Protein AF-A0AAE5S2A8-F1 (afdb_monomer_lite)

Organism: Pseudomonas syringae pv. syringae (NCBI:txid321)

pLDDT: mean 94.07, std 8.87, range [54.5, 98.25]

Secondary structure (DSSP, 8-state):
----HHHHHHHHHHHHHTSHHHHHHHHT--HHHHHHHHHHHHHHHTS--S-----

Sequence (55 aa):
MNVTLRQLRVFLAVARAHSFSRAGDTIGLTQPAVSRSISELEGELGLKLLDRTTR

InterPro domains:
  IPR000847 LysR, HTH, N-terminal domain [PF00126] (5-55)
  IPR000847 LysR, HTH, N-terminal domain [PR00039] (20-31)
  IPR000847 LysR, HTH, N-terminal domain [PR00039] (31-41)
  IPR000847 LysR, HTH, N-terminal domain [PR00039] (41-52)
  IPR000847 LysR, HTH, N-terminal domain [PS50931] (3-55)
  IPR036388 Winged helix-like DNA-binding domain superfamily [G3DSA:1.10.10.10] (1-55)
  IPR036390 Winged helix DNA-binding domain superfamily [SSF46785] (2-55)
  IPR050950 HTH-type LysR transcriptional regulators [PTHR30419] (1-55)

Foldseek 3Di:
DPQDPVLVLLLVLCVVVVDLCNSCVVVVHHSVVSVVSQVVNCVVVVHHPDDPDDD

Radius of gyration: 10.43 Å; chains: 1; bounding box: 23×25×25 Å

Structure (mmCIF, N/CA/C/O backbone):
data_AF-A0AAE5S2A8-F1
#
_entry.id   AF-A0AAE5S2A8-F1
#
loop_
_atom_site.group_PDB
_atom_site.id
_atom_site.type_symbol
_atom_site.label_atom_id
_atom_site.label_alt_id
_atom_site.label_comp_id
_atom_site.label_asym_id
_atom_site.label_entity_id
_atom_site.label_seq_id
_atom_site.pdbx_PDB_ins_code
_atom_site.Cartn_x
_atom_site.Cartn_y
_atom_site.Cartn_z
_atom_site.occupancy
_atom_site.B_iso_or_equiv
_atom_site.auth_seq_id
_atom_site.auth_comp_id
_atom_site.auth_asym_id
_atom_site.auth_atom_id
_atom_site.pdbx_PDB_model_num
ATOM 1 N N . MET A 1 1 ? -12.379 8.852 9.371 1.00 68.31 1 MET A N 1
ATOM 2 C CA . MET A 1 1 ? -12.229 8.005 8.173 1.00 68.31 1 MET A CA 1
ATOM 3 C C . MET A 1 1 ? -12.032 8.891 6.957 1.00 68.31 1 MET A C 1
ATOM 5 O O . MET A 1 1 ? -12.993 9.248 6.283 1.00 68.31 1 MET A O 1
ATOM 9 N N . ASN A 1 2 ? -10.784 9.263 6.704 1.00 89.50 2 ASN A N 1
ATOM 10 C CA . ASN A 1 2 ? -10.338 9.950 5.499 1.00 89.50 2 ASN A CA 1
ATOM 11 C C . ASN A 1 2 ? -9.652 8.941 4.560 1.00 89.50 2 ASN A C 1
ATOM 13 O O . ASN A 1 2 ? -8.464 9.035 4.257 1.00 89.50 2 ASN A O 1
ATOM 17 N N . VAL A 1 3 ? -10.404 7.915 4.151 1.00 95.31 3 VAL A N 1
ATOM 18 C CA . VAL A 1 3 ? -9.910 6.846 3.275 1.00 95.31 3 VAL A CA 1
ATOM 19 C C . VAL A 1 3 ? -10.076 7.257 1.817 1.00 95.31 3 VAL A C 1
ATOM 21 O O . VAL A 1 3 ? -11.162 7.639 1.384 1.00 95.31 3 VAL A O 1
ATOM 24 N N . THR A 1 4 ? -9.008 7.126 1.032 1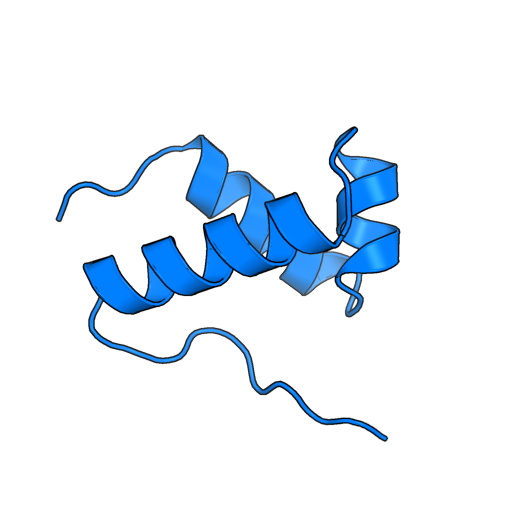.00 96.62 4 THR A N 1
ATOM 25 C CA . THR A 1 4 ? -9.022 7.458 -0.398 1.00 96.62 4 THR A CA 1
ATOM 26 C C . THR A 1 4 ? -9.143 6.215 -1.279 1.00 96.62 4 THR A C 1
ATOM 28 O O . THR A 1 4 ? -8.604 5.147 -0.981 1.00 96.62 4 THR A O 1
ATOM 31 N N . LEU A 1 5 ? -9.765 6.363 -2.454 1.00 96.56 5 LEU A N 1
ATOM 32 C CA . LEU A 1 5 ? -9.825 5.287 -3.453 1.00 96.56 5 LEU A CA 1
ATOM 33 C C . LEU A 1 5 ? -8.425 4.845 -3.914 1.00 96.56 5 LEU A C 1
ATOM 35 O O . LEU A 1 5 ? -8.211 3.680 -4.246 1.00 96.56 5 LEU A O 1
ATOM 39 N N . ARG A 1 6 ? -7.451 5.765 -3.908 1.00 95.94 6 ARG A N 1
ATOM 40 C CA . ARG A 1 6 ? -6.048 5.453 -4.203 1.00 95.94 6 ARG A CA 1
ATOM 41 C C . ARG A 1 6 ? -5.484 4.460 -3.189 1.00 95.94 6 ARG A C 1
ATOM 43 O O . ARG A 1 6 ? -4.903 3.467 -3.609 1.00 95.94 6 ARG A O 1
ATOM 50 N N . GLN A 1 7 ? -5.688 4.685 -1.892 1.00 97.50 7 GLN A N 1
ATOM 51 C CA . GLN A 1 7 ? -5.219 3.774 -0.843 1.00 97.50 7 GLN A CA 1
ATOM 52 C C . GLN A 1 7 ? -5.839 2.376 -0.982 1.00 97.50 7 GLN A C 1
ATOM 54 O O . GLN A 1 7 ? -5.120 1.382 -0.900 1.00 97.50 7 GLN A O 1
ATOM 59 N N . LEU A 1 8 ? -7.136 2.288 -1.297 1.00 97.56 8 LEU A N 1
ATOM 60 C CA . LEU A 1 8 ? -7.807 1.003 -1.543 1.00 97.56 8 LEU A CA 1
ATOM 61 C C . LEU A 1 8 ? -7.263 0.278 -2.786 1.00 97.56 8 LEU A C 1
ATOM 63 O O . LEU A 1 8 ? -7.070 -0.938 -2.761 1.00 97.56 8 LEU A O 1
ATOM 67 N N . ARG A 1 9 ? -6.964 1.010 -3.868 1.00 97.69 9 ARG A N 1
ATOM 68 C CA . ARG A 1 9 ? -6.319 0.445 -5.069 1.00 97.69 9 ARG A CA 1
ATOM 69 C C . ARG A 1 9 ? -4.909 -0.062 -4.775 1.00 97.69 9 ARG A C 1
ATOM 71 O O . ARG A 1 9 ? -4.547 -1.1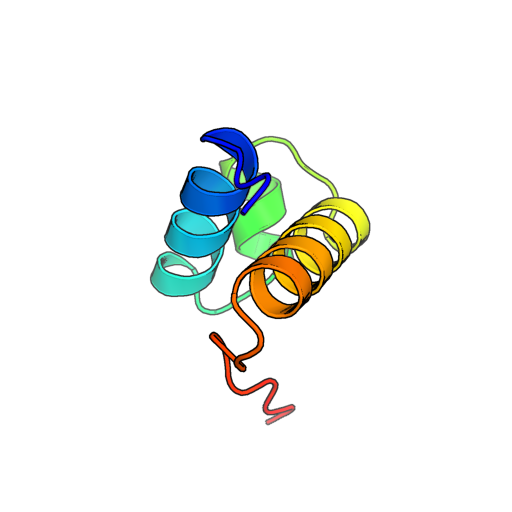33 -5.253 1.00 97.69 9 ARG A O 1
ATOM 78 N N . VAL A 1 10 ? -4.139 0.680 -3.977 1.00 98.12 10 VAL A N 1
ATOM 79 C CA . VAL A 1 10 ? -2.803 0.258 -3.538 1.00 98.12 10 VAL A CA 1
ATOM 80 C C . VAL A 1 10 ? -2.897 -1.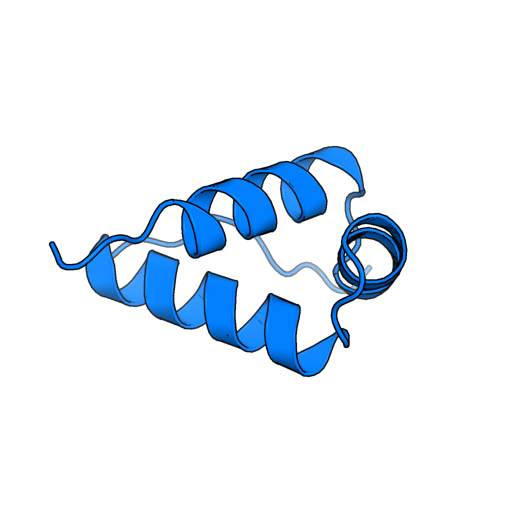015 -2.695 1.00 98.12 10 VAL A C 1
ATOM 82 O O . VAL A 1 10 ? -2.169 -1.966 -2.963 1.00 98.12 10 VAL A O 1
ATOM 85 N N . PHE A 1 11 ? -3.829 -1.080 -1.742 1.00 98.00 11 PHE A N 1
ATOM 86 C CA . PHE A 1 11 ? -4.084 -2.288 -0.953 1.00 98.00 11 PHE A CA 1
ATOM 87 C C . PHE A 1 11 ? -4.423 -3.499 -1.826 1.00 98.00 11 PHE A C 1
ATOM 89 O O . PHE A 1 11 ? -3.767 -4.532 -1.707 1.00 98.00 11 PHE A O 1
ATOM 96 N N . LEU A 1 12 ? -5.368 -3.359 -2.760 1.00 98.06 12 LEU A N 1
ATOM 97 C CA . LEU A 1 12 ? -5.712 -4.428 -3.702 1.00 98.06 12 LEU A CA 1
ATOM 98 C C . LEU A 1 12 ? -4.513 -4.882 -4.544 1.00 98.06 12 LEU A C 1
ATOM 100 O O . LEU A 1 12 ? -4.353 -6.079 -4.782 1.00 98.06 12 LEU A O 1
ATOM 104 N N . ALA A 1 13 ? -3.668 -3.951 -4.992 1.00 97.88 13 ALA A N 1
ATOM 105 C CA . ALA A 1 13 ? -2.467 -4.285 -5.751 1.00 97.88 13 ALA A CA 1
ATOM 106 C C . ALA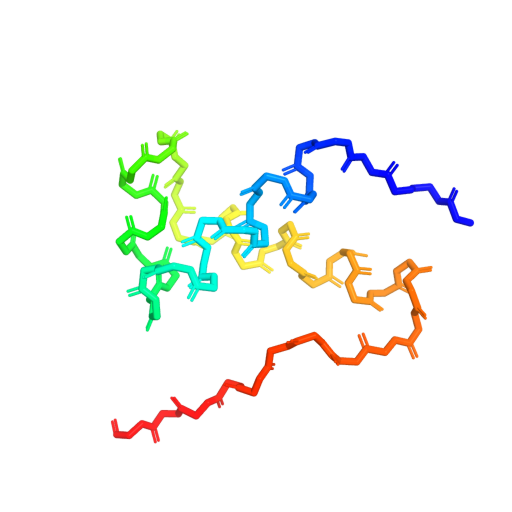 A 1 13 ? -1.472 -5.098 -4.909 1.00 97.88 13 ALA A C 1
ATOM 108 O O . ALA A 1 13 ? -0.972 -6.118 -5.378 1.00 97.88 13 ALA A O 1
ATOM 109 N N . VAL A 1 14 ? -1.229 -4.700 -3.655 1.00 97.44 14 VAL A N 1
ATOM 110 C CA . VAL A 1 14 ? -0.335 -5.435 -2.742 1.00 97.44 14 VAL A CA 1
ATOM 111 C C . VAL A 1 14 ? -0.899 -6.810 -2.397 1.00 97.44 14 VAL A C 1
ATOM 113 O O . VAL A 1 14 ? -0.163 -7.793 -2.465 1.00 97.44 14 VAL A O 1
ATOM 116 N N . ALA A 1 15 ? -2.197 -6.898 -2.101 1.00 96.62 15 ALA A N 1
ATOM 117 C CA . ALA A 1 15 ? -2.868 -8.155 -1.786 1.00 96.62 15 ALA A CA 1
ATOM 118 C C . ALA A 1 15 ? -2.791 -9.167 -2.943 1.00 96.62 15 ALA A C 1
ATOM 120 O O . ALA A 1 15 ? -2.613 -10.355 -2.700 1.00 96.62 15 ALA A O 1
ATOM 121 N N . ARG A 1 16 ? -2.871 -8.702 -4.198 1.00 96.56 16 ARG A N 1
ATOM 122 C CA . ARG A 1 16 ? -2.729 -9.553 -5.394 1.00 96.56 16 ARG A CA 1
ATOM 123 C C . ARG A 1 16 ? -1.279 -9.922 -5.698 1.00 96.56 16 ARG A C 1
ATOM 125 O O . ARG A 1 16 ? -1.010 -11.031 -6.144 1.00 96.56 16 ARG A O 1
ATOM 132 N N . ALA A 1 17 ? -0.352 -8.986 -5.511 1.00 96.19 17 ALA A N 1
ATOM 133 C CA . ALA A 1 17 ? 1.047 -9.180 -5.880 1.00 96.19 17 ALA A CA 1
ATOM 134 C C . ALA A 1 17 ? 1.863 -9.933 -4.817 1.00 96.19 17 ALA A C 1
ATOM 136 O O . ALA A 1 17 ? 2.968 -10.387 -5.121 1.00 96.19 17 ALA A O 1
ATOM 137 N N . HIS A 1 18 ? 1.371 -10.000 -3.572 1.00 94.56 18 HIS A N 1
ATOM 138 C CA . HIS A 1 18 ? 2.100 -10.489 -2.392 1.00 94.56 18 HIS A CA 1
ATOM 139 C C . HIS A 1 18 ? 3.488 -9.840 -2.215 1.00 94.56 18 HIS A C 1
ATOM 141 O O . HIS A 1 18 ? 4.396 -10.405 -1.613 1.00 94.56 18 HIS A O 1
ATOM 147 N N . SER A 1 19 ? 3.679 -8.646 -2.782 1.00 95.00 19 SER A N 1
ATOM 148 C CA . SER A 1 19 ? 4.948 -7.926 -2.796 1.00 95.00 19 SER A CA 1
ATOM 149 C C . SER A 1 19 ? 4.693 -6.440 -2.993 1.00 95.00 19 SER A C 1
ATOM 151 O O . SER A 1 19 ? 4.043 -6.033 -3.955 1.00 95.00 19 SER A 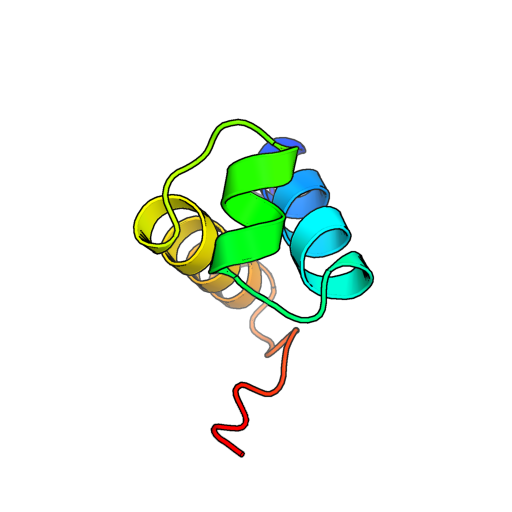O 1
ATOM 153 N N . PHE A 1 20 ? 5.249 -5.619 -2.103 1.00 95.75 20 PHE A N 1
ATOM 154 C CA . PHE A 1 20 ? 5.147 -4.163 -2.195 1.00 95.75 20 PHE A CA 1
ATOM 155 C C . PHE A 1 20 ? 5.852 -3.613 -3.440 1.00 95.75 20 PHE A C 1
ATOM 157 O O . PHE A 1 20 ? 5.336 -2.690 -4.064 1.00 95.75 20 PHE A O 1
ATOM 164 N N . SER A 1 21 ? 6.999 -4.190 -3.818 1.00 96.38 21 SER A N 1
ATOM 165 C CA . SER A 1 21 ? 7.737 -3.775 -5.015 1.00 96.38 21 SER A CA 1
ATOM 166 C C . SER A 1 21 ? 6.949 -4.096 -6.283 1.00 96.38 21 SER A C 1
ATOM 168 O O . SER A 1 21 ? 6.622 -3.179 -7.028 1.00 96.38 21 SER A O 1
ATOM 170 N N . ARG A 1 22 ? 6.514 -5.356 -6.463 1.00 97.19 22 ARG A N 1
ATOM 171 C CA . ARG A 1 22 ? 5.730 -5.748 -7.654 1.00 97.19 22 ARG A CA 1
ATOM 172 C C . ARG A 1 22 ? 4.399 -5.003 -7.753 1.00 97.19 22 ARG A C 1
ATOM 174 O O . ARG A 1 22 ? 3.962 -4.666 -8.850 1.00 97.19 22 ARG A O 1
ATOM 181 N N . ALA A 1 23 ? 3.740 -4.749 -6.620 1.00 97.62 23 ALA A N 1
ATOM 182 C CA . ALA A 1 23 ? 2.520 -3.949 -6.593 1.00 97.62 23 ALA A CA 1
ATOM 183 C C . ALA A 1 23 ? 2.780 -2.535 -7.115 1.00 97.62 23 ALA A C 1
ATOM 185 O O . ALA A 1 23 ? 2.006 -2.051 -7.937 1.00 97.62 23 ALA A O 1
ATOM 186 N N . GLY A 1 24 ? 3.879 -1.915 -6.674 1.00 97.62 24 GLY A N 1
ATOM 187 C CA . GLY A 1 24 ? 4.338 -0.620 -7.160 1.00 97.62 24 GLY A CA 1
ATOM 188 C C . GLY A 1 24 ? 4.567 -0.615 -8.667 1.00 97.62 24 GLY A C 1
ATOM 189 O O . GLY A 1 24 ? 3.963 0.204 -9.359 1.00 97.62 24 GLY A O 1
ATOM 190 N N . ASP A 1 25 ? 5.324 -1.587 -9.176 1.00 97.88 25 ASP A N 1
ATOM 191 C CA . ASP A 1 25 ? 5.600 -1.732 -10.612 1.00 97.88 25 ASP A CA 1
ATOM 192 C C . ASP A 1 25 ? 4.306 -1.848 -11.436 1.00 97.88 25 ASP A C 1
ATOM 194 O O . ASP A 1 25 ? 4.177 -1.243 -12.498 1.00 97.88 25 ASP A O 1
ATOM 198 N N . THR A 1 26 ? 3.304 -2.564 -10.912 1.00 97.12 26 THR A N 1
ATOM 199 C CA . THR A 1 26 ? 2.016 -2.793 -11.595 1.00 97.12 26 THR A CA 1
ATOM 200 C C . THR A 1 26 ? 1.156 -1.528 -11.687 1.00 97.12 26 THR A C 1
ATOM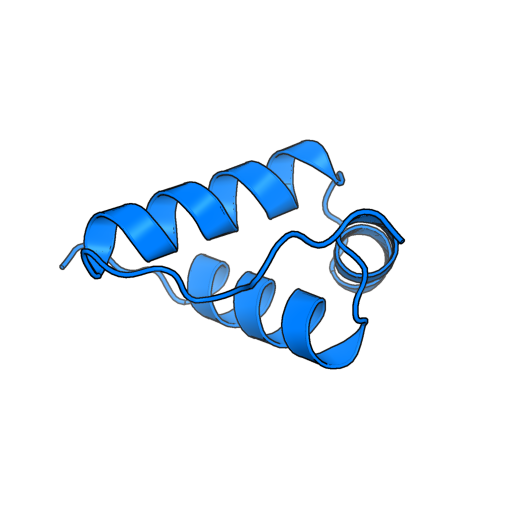 202 O O . THR A 1 26 ? 0.373 -1.380 -12.624 1.00 97.12 26 THR A O 1
ATOM 205 N N . ILE A 1 27 ? 1.262 -0.622 -10.711 1.00 96.81 27 ILE A N 1
ATOM 206 C CA . ILE A 1 27 ? 0.407 0.576 -10.612 1.00 96.81 27 ILE A CA 1
ATOM 207 C C . ILE A 1 27 ? 1.181 1.890 -10.792 1.00 96.81 27 ILE A C 1
ATOM 209 O O . ILE A 1 27 ? 0.634 2.959 -10.517 1.00 96.81 27 ILE A O 1
ATOM 213 N N . GLY A 1 28 ? 2.439 1.823 -11.239 1.00 97.56 28 GLY A N 1
ATOM 214 C CA . GLY A 1 28 ? 3.285 2.991 -11.500 1.00 97.56 28 GLY A CA 1
ATOM 215 C C . GLY A 1 28 ? 3.697 3.760 -10.241 1.00 97.56 28 GLY A C 1
ATOM 216 O O . GLY A 1 28 ? 3.806 4.985 -10.275 1.00 97.56 28 GLY A O 1
ATOM 217 N N . LEU A 1 29 ? 3.889 3.070 -9.115 1.00 97.88 29 LEU A N 1
ATOM 218 C CA . LEU A 1 29 ? 4.333 3.664 -7.853 1.00 97.88 29 LEU A CA 1
ATOM 219 C C . LEU A 1 29 ? 5.652 3.056 -7.387 1.00 97.88 29 LEU A C 1
ATOM 221 O O . LEU A 1 29 ? 5.925 1.879 -7.581 1.00 97.88 29 LEU A O 1
ATOM 225 N N . THR A 1 30 ? 6.451 3.847 -6.677 1.00 98.25 30 THR A N 1
ATOM 226 C CA . THR A 1 30 ? 7.637 3.321 -6.000 1.00 98.25 30 THR A CA 1
ATOM 227 C C . THR A 1 30 ? 7.234 2.487 -4.781 1.00 98.25 30 THR A C 1
ATOM 229 O O . THR A 1 30 ? 6.224 2.765 -4.126 1.00 98.25 30 THR A O 1
ATOM 232 N N . GLN A 1 31 ? 8.045 1.492 -4.416 1.00 97.06 31 GLN A N 1
ATOM 233 C CA . GLN A 1 31 ? 7.806 0.670 -3.222 1.00 97.06 31 GLN A CA 1
ATOM 234 C C . GLN A 1 31 ? 7.598 1.507 -1.934 1.00 97.06 31 GLN A C 1
ATOM 236 O O . GLN A 1 31 ? 6.651 1.210 -1.195 1.00 97.06 31 GLN A O 1
ATOM 241 N N . PRO A 1 32 ? 8.365 2.590 -1.663 1.00 98.00 32 PRO A N 1
ATOM 242 C CA . PRO A 1 32 ? 8.114 3.445 -0.502 1.00 98.00 32 PRO A CA 1
ATOM 243 C C . PRO A 1 32 ? 6.755 4.152 -0.553 1.00 98.00 32 PRO A C 1
ATOM 245 O O . PRO A 1 32 ? 6.092 4.282 0.477 1.00 98.00 32 PRO A O 1
ATOM 248 N N . ALA A 1 33 ? 6.301 4.573 -1.741 1.00 97.88 33 ALA A N 1
ATOM 249 C CA . ALA A 1 33 ? 4.992 5.203 -1.912 1.00 97.88 33 ALA A CA 1
ATOM 250 C C . ALA A 1 33 ? 3.843 4.215 -1.657 1.00 97.88 33 ALA A C 1
ATOM 252 O O . ALA A 1 33 ? 2.840 4.585 -1.041 1.00 97.88 33 ALA A O 1
ATOM 253 N N . VAL A 1 34 ? 4.002 2.957 -2.080 1.00 97.88 34 VAL A N 1
ATOM 254 C CA . VAL A 1 34 ? 3.072 1.862 -1.763 1.00 97.88 34 VAL A CA 1
ATOM 255 C C . VAL A 1 34 ? 3.031 1.629 -0.250 1.00 97.88 34 VAL A C 1
ATOM 257 O O . VAL A 1 34 ? 1.958 1.675 0.349 1.00 97.88 34 VAL A O 1
ATOM 260 N N . SER A 1 35 ? 4.192 1.450 0.389 1.00 97.31 35 SER A N 1
ATOM 261 C CA . SER A 1 35 ? 4.300 1.202 1.836 1.00 97.31 35 SER A CA 1
ATOM 262 C C . SER A 1 35 ? 3.683 2.327 2.679 1.00 97.31 35 SER A C 1
ATOM 264 O O . SER A 1 35 ? 2.933 2.061 3.626 1.00 97.31 35 SER A O 1
ATOM 266 N N . ARG A 1 36 ? 3.928 3.592 2.304 1.00 97.81 36 ARG A N 1
ATOM 267 C CA . ARG A 1 36 ? 3.314 4.758 2.957 1.00 97.81 36 ARG A CA 1
ATOM 268 C C . ARG A 1 36 ? 1.794 4.729 2.819 1.00 97.81 36 ARG A C 1
ATOM 270 O O . ARG A 1 36 ? 1.104 4.829 3.825 1.00 97.81 36 ARG A O 1
ATOM 277 N N . SER A 1 37 ? 1.284 4.512 1.606 1.00 97.94 37 SER A N 1
ATOM 278 C CA . SER A 1 37 ? -0.160 4.477 1.349 1.00 97.94 37 SER A CA 1
ATOM 279 C C . SER A 1 37 ? -0.879 3.369 2.128 1.00 97.94 37 SER A C 1
ATOM 281 O O . SER A 1 37 ? -2.017 3.572 2.538 1.00 97.94 37 SER A O 1
ATOM 283 N N . ILE A 1 38 ? -0.243 2.210 2.334 1.00 97.62 38 ILE A N 1
ATOM 284 C CA . ILE A 1 38 ? -0.790 1.148 3.193 1.00 97.62 38 ILE A CA 1
ATOM 285 C C . ILE A 1 38 ? -0.778 1.578 4.658 1.00 97.62 38 ILE A C 1
ATOM 287 O O . ILE A 1 38 ? -1.772 1.405 5.348 1.00 97.62 38 ILE A O 1
ATOM 291 N N . SER A 1 39 ? 0.329 2.151 5.131 1.00 97.12 39 SER A N 1
ATOM 292 C CA . SER A 1 39 ? 0.464 2.566 6.534 1.00 97.12 39 SER A CA 1
ATOM 293 C C . SER A 1 39 ? -0.553 3.651 6.912 1.00 97.12 39 SER A C 1
ATOM 295 O O . SER A 1 39 ? -1.130 3.596 7.991 1.00 97.12 39 SER A O 1
ATOM 297 N N . GLU A 1 40 ? -0.815 4.600 6.010 1.00 97.56 40 GLU A N 1
ATOM 298 C CA . GLU A 1 40 ? -1.871 5.608 6.176 1.00 97.56 40 GLU A CA 1
ATOM 299 C C . GLU A 1 40 ? -3.265 4.969 6.222 1.00 97.56 40 GLU A C 1
ATOM 301 O O . GLU A 1 40 ? -4.064 5.312 7.086 1.00 97.56 40 GLU A O 1
ATOM 306 N N . LEU A 1 41 ? -3.544 4.005 5.334 1.00 97.81 41 LEU A N 1
ATOM 307 C CA . LEU A 1 41 ? -4.823 3.292 5.315 1.00 97.81 41 LEU A CA 1
ATOM 308 C C . LEU A 1 41 ? -5.060 2.501 6.607 1.00 97.81 41 LEU A C 1
ATOM 310 O O . LEU A 1 41 ? -6.139 2.576 7.184 1.00 97.81 41 LEU A O 1
ATOM 314 N N . GLU A 1 42 ? -4.052 1.763 7.071 1.00 97.38 42 GLU A N 1
ATOM 315 C CA . GLU A 1 42 ? -4.101 1.050 8.353 1.00 97.38 42 GLU A CA 1
ATOM 316 C C . GLU A 1 42 ? -4.334 2.015 9.523 1.00 97.38 42 GLU A C 1
ATOM 318 O O . GLU A 1 42 ? -5.099 1.702 10.434 1.00 97.38 42 GLU A O 1
ATOM 323 N N . GLY A 1 43 ? -3.717 3.203 9.484 1.00 96.94 43 GLY A N 1
ATOM 324 C CA . GLY A 1 43 ? -3.920 4.258 10.477 1.00 96.94 43 GLY A CA 1
ATOM 325 C C . GLY A 1 43 ? -5.352 4.798 10.493 1.00 96.94 43 GLY A C 1
ATOM 326 O O . GLY A 1 43 ? -5.954 4.892 11.558 1.00 96.94 43 GLY A O 1
ATOM 327 N N . GLU A 1 44 ? -5.924 5.085 9.322 1.00 96.69 44 GLU A N 1
ATOM 328 C CA . GLU A 1 44 ? -7.310 5.562 9.184 1.00 96.69 44 GLU A CA 1
ATOM 329 C C . GLU A 1 44 ? -8.357 4.524 9.610 1.00 96.69 44 GLU A C 1
ATOM 331 O O . GLU A 1 44 ? -9.447 4.891 10.057 1.00 96.69 44 GLU A O 1
ATOM 336 N N . LEU A 1 45 ? -8.040 3.234 9.466 1.00 96.31 45 LEU A N 1
ATOM 337 C CA . LEU A 1 45 ? -8.909 2.128 9.875 1.00 96.31 45 LEU A CA 1
ATOM 338 C C . LEU A 1 45 ? -8.664 1.667 11.319 1.00 96.31 45 LEU A C 1
ATOM 340 O O . LEU A 1 45 ? -9.484 0.932 11.865 1.00 96.31 45 LEU A O 1
ATOM 344 N N . GLY A 1 46 ? -7.549 2.070 11.933 1.00 96.31 46 GLY A N 1
ATOM 345 C CA . GLY A 1 46 ? -7.159 1.639 13.276 1.00 96.31 46 GLY A CA 1
ATOM 346 C C . GLY A 1 46 ? -6.821 0.148 13.380 1.00 96.31 46 GLY A C 1
ATOM 347 O O . GLY A 1 46 ? -6.905 -0.419 14.468 1.00 96.31 46 GLY A O 1
ATOM 348 N N . LEU A 1 47 ? -6.465 -0.506 12.269 1.00 95.44 47 LEU A N 1
ATOM 349 C CA . LEU A 1 47 ? -6.186 -1.943 12.226 1.00 95.44 47 LEU A CA 1
ATOM 350 C C . LEU A 1 47 ? -5.131 -2.301 11.178 1.00 95.44 47 LEU A C 1
ATOM 352 O O . LEU A 1 47 ? -4.935 -1.598 10.187 1.00 95.44 47 LEU A O 1
ATOM 356 N N . LYS A 1 48 ? -4.451 -3.428 11.404 1.00 95.69 48 LYS A N 1
ATOM 357 C CA . LYS A 1 48 ? -3.479 -3.996 10.465 1.00 95.69 48 LYS A CA 1
ATOM 358 C C . LYS A 1 48 ? -4.209 -4.728 9.346 1.00 95.69 48 LYS A C 1
ATOM 360 O O . LYS A 1 48 ? -5.056 -5.573 9.614 1.00 95.69 48 LYS A O 1
ATOM 365 N N . LEU A 1 49 ? -3.878 -4.393 8.103 1.00 95.25 49 LEU A N 1
ATOM 366 C CA . LEU A 1 49 ? -4.475 -5.001 6.913 1.00 95.25 49 LEU A CA 1
ATOM 367 C C . LEU A 1 49 ? -3.582 -6.079 6.303 1.00 95.25 49 LEU A C 1
ATOM 369 O O . LEU A 1 49 ? -4.080 -6.958 5.604 1.00 95.25 49 LEU A O 1
ATOM 373 N N . LEU A 1 50 ? -2.267 -5.975 6.510 1.00 94.19 50 LEU A N 1
ATOM 374 C CA . LEU A 1 50 ? -1.278 -6.880 5.935 1.00 94.19 50 LEU A CA 1
ATOM 375 C C . LEU A 1 50 ? -0.262 -7.313 6.991 1.00 94.19 50 LEU A C 1
ATOM 377 O O . LEU A 1 50 ? 0.371 -6.474 7.638 1.00 94.19 50 LEU A O 1
ATOM 381 N N . ASP A 1 51 ? -0.018 -8.618 7.071 1.00 90.31 51 ASP A N 1
ATOM 382 C CA . ASP A 1 51 ? 1.089 -9.166 7.846 1.00 90.31 51 ASP A CA 1
ATOM 383 C C . ASP A 1 51 ? 2.395 -9.018 7.064 1.00 90.31 51 ASP A C 1
ATOM 385 O O . ASP A 1 51 ? 2.620 -9.648 6.027 1.00 90.31 51 ASP A O 1
ATOM 389 N N . ARG A 1 52 ? 3.281 -8.149 7.554 1.00 80.00 52 ARG A N 1
ATOM 390 C CA . ARG A 1 52 ? 4.606 -7.934 6.961 1.00 80.00 52 ARG A CA 1
ATOM 391 C C . ARG A 1 52 ? 5.553 -9.022 7.454 1.00 80.00 52 ARG A C 1
ATOM 393 O O . ARG A 1 52 ? 6.340 -8.799 8.368 1.00 80.00 52 ARG A O 1
ATOM 400 N N . THR A 1 53 ? 5.463 -10.202 6.858 1.00 76.44 53 THR A N 1
ATOM 401 C CA . THR A 1 53 ? 6.433 -11.278 7.084 1.00 76.44 53 THR A CA 1
ATOM 402 C C . THR A 1 53 ? 7.601 -11.098 6.112 1.00 76.44 53 THR A C 1
ATOM 404 O O . THR A 1 53 ? 7.439 -11.107 4.893 1.00 76.44 53 THR A O 1
ATOM 407 N N . THR A 1 54 ? 8.801 -10.900 6.654 1.00 60.75 54 THR A N 1
ATOM 408 C CA . THR A 1 54 ? 10.046 -11.243 5.962 1.00 60.75 54 THR A CA 1
ATOM 409 C C . THR A 1 54 ? 10.171 -12.754 6.051 1.00 60.75 54 THR A C 1
ATOM 411 O O . THR A 1 54 ? 10.396 -13.276 7.141 1.00 60.75 54 THR A O 1
ATOM 414 N N . ARG A 1 55 ? 9.928 -13.464 4.953 1.00 54.50 55 ARG A N 1
ATOM 415 C CA . ARG A 1 55 ? 10.440 -14.827 4.831 1.00 54.50 55 ARG A CA 1
ATOM 416 C C . ARG A 1 55 ? 11.912 -14.764 4.451 1.00 54.50 55 ARG A C 1
ATOM 418 O O . ARG A 1 55 ? 12.246 -13.870 3.642 1.00 54.50 55 ARG A O 1
#